Protein AF-A0A5S9M4P6-F1 (afdb_monomer)

Solvent-accessible surface area (backbone atoms only — not comparable to full-atom values): 5598 Å² total; per-residue (Å²): 142,89,86,88,58,59,96,69,60,79,50,47,94,76,74,51,59,49,58,70,64,78,43,39,56,74,82,35,72,87,60,86,86,83,87,84,40,72,36,66,85,45,52,54,71,59,48,52,55,51,50,69,56,57,70,74,59,88,88,66,83,91,76,76,72,40,55,63,28,92,81,72,61,91,71,73,82,73,80,81,129

Organism: Bacillus safensis (NCBI:txid561879)

Structure (mmCIF, N/CA/C/O backbone):
data_AF-A0A5S9M4P6-F1
#
_entry.id   AF-A0A5S9M4P6-F1
#
loop_
_atom_site.group_PDB
_atom_site.id
_atom_site.type_symbol
_atom_site.label_atom_id
_atom_site.label_alt_id
_atom_site.label_comp_id
_atom_site.label_asym_id
_atom_site.label_entity_id
_atom_site.label_seq_id
_atom_site.pdbx_PDB_ins_code
_atom_site.Cartn_x
_atom_site.Cartn_y
_atom_site.Cartn_z
_atom_site.occupancy
_atom_site.B_iso_or_equiv
_atom_site.auth_seq_id
_atom_site.auth_comp_id
_atom_site.auth_asym_id
_atom_site.auth_atom_id
_atom_site.pdbx_PDB_model_num
ATOM 1 N N . MET A 1 1 ? -18.254 -5.514 1.053 1.00 85.06 1 MET A N 1
ATOM 2 C CA . MET A 1 1 ? -16.999 -5.814 0.331 1.00 85.06 1 MET A CA 1
ATOM 3 C C . MET A 1 1 ? -16.362 -4.493 -0.052 1.00 85.06 1 MET A C 1
ATOM 5 O O . MET A 1 1 ? -17.062 -3.660 -0.612 1.00 85.06 1 MET A O 1
ATOM 9 N N . CYS A 1 2 ? -15.090 -4.292 0.276 1.00 93.19 2 CYS A N 1
ATOM 10 C CA . CYS A 1 2 ? -14.313 -3.110 -0.096 1.00 93.19 2 CYS A CA 1
ATOM 11 C C . CYS A 1 2 ? -12.998 -3.554 -0.745 1.00 93.19 2 CYS A C 1
ATOM 13 O O . CYS A 1 2 ? -12.537 -4.671 -0.518 1.00 93.19 2 CYS A O 1
ATOM 15 N N . VAL A 1 3 ? -12.410 -2.680 -1.556 1.00 95.19 3 VAL A N 1
ATOM 16 C CA . VAL A 1 3 ? -11.097 -2.876 -2.175 1.00 95.19 3 VAL A CA 1
ATOM 17 C C . VAL A 1 3 ? -10.329 -1.576 -1.996 1.00 95.19 3 VAL A C 1
ATOM 19 O O . VAL A 1 3 ? -10.907 -0.502 -2.156 1.00 95.19 3 VAL A O 1
ATOM 22 N N . GLY A 1 4 ? -9.049 -1.663 -1.654 1.00 94.50 4 GLY A N 1
ATOM 23 C CA . GLY A 1 4 ? -8.220 -0.489 -1.432 1.00 94.50 4 GLY A CA 1
ATOM 24 C C . GLY A 1 4 ? -6.742 -0.836 -1.343 1.00 94.50 4 GLY A C 1
ATOM 25 O O . GLY A 1 4 ? -6.370 -2.003 -1.235 1.00 94.50 4 GLY A O 1
ATOM 26 N N . ASP A 1 5 ? -5.923 0.207 -1.401 1.00 95.00 5 ASP A N 1
ATOM 27 C CA . ASP A 1 5 ? -4.476 0.160 -1.244 1.00 95.00 5 ASP A CA 1
ATOM 28 C C . ASP A 1 5 ? -4.050 1.371 -0.399 1.00 95.00 5 ASP A C 1
ATOM 30 O O . ASP A 1 5 ? -4.212 2.516 -0.825 1.00 95.00 5 ASP A O 1
ATOM 34 N N . ASP A 1 6 ? -3.542 1.129 0.809 1.00 94.31 6 ASP A N 1
ATOM 35 C CA . ASP A 1 6 ? -3.055 2.166 1.727 1.00 94.31 6 ASP A CA 1
ATOM 36 C C . ASP A 1 6 ? -1.865 2.953 1.156 1.00 94.31 6 ASP A C 1
ATOM 38 O O . ASP A 1 6 ? -1.762 4.154 1.404 1.00 94.31 6 ASP A O 1
ATOM 42 N N . ASP A 1 7 ? -1.042 2.339 0.296 1.00 94.81 7 ASP A N 1
ATOM 43 C CA . ASP A 1 7 ? 0.085 3.023 -0.355 1.00 94.81 7 ASP A CA 1
ATOM 44 C C . ASP A 1 7 ? -0.390 4.025 -1.431 1.00 94.81 7 ASP A C 1
ATOM 46 O O . ASP A 1 7 ? 0.391 4.846 -1.911 1.00 94.81 7 ASP A O 1
ATOM 50 N N . GLN A 1 8 ? -1.677 3.988 -1.804 1.00 94.44 8 GLN A N 1
ATOM 51 C CA . GLN A 1 8 ? -2.300 4.877 -2.794 1.00 94.44 8 GLN A CA 1
ATOM 52 C C . GLN A 1 8 ? -3.272 5.897 -2.169 1.00 94.44 8 GLN A C 1
ATOM 54 O O . GLN A 1 8 ? -4.013 6.580 -2.882 1.00 94.44 8 GLN A O 1
ATOM 59 N N . ALA A 1 9 ? -3.268 6.054 -0.842 1.00 94.06 9 ALA A N 1
ATOM 60 C CA . ALA A 1 9 ? -4.135 6.991 -0.127 1.00 94.06 9 ALA A CA 1
ATOM 61 C C . ALA A 1 9 ? -3.639 8.455 -0.211 1.00 94.06 9 ALA A C 1
ATOM 63 O O . ALA A 1 9 ? -3.141 9.023 0.758 1.00 94.06 9 ALA A O 1
ATOM 64 N N . ILE A 1 10 ? -3.807 9.105 -1.369 1.00 95.12 10 ILE A N 1
ATOM 65 C CA . ILE A 1 10 ? -3.258 10.455 -1.641 1.00 95.12 10 ILE A CA 1
ATOM 66 C C . ILE A 1 10 ? -4.185 11.636 -1.287 1.00 95.12 10 ILE A C 1
ATOM 68 O O . ILE A 1 10 ? -3.776 12.794 -1.353 1.00 95.12 10 ILE A O 1
ATOM 72 N N . TYR A 1 11 ? -5.436 11.383 -0.894 1.00 96.00 11 TYR A N 1
ATOM 73 C CA . TYR A 1 11 ? -6.439 12.430 -0.634 1.00 96.00 11 TYR A CA 1
ATOM 74 C C . TYR A 1 11 ? -6.523 12.870 0.838 1.00 96.00 11 TYR A C 1
ATOM 76 O O . TYR A 1 11 ? -7.580 13.306 1.300 1.00 96.00 11 TYR A O 1
ATOM 84 N N . ALA A 1 12 ? -5.422 12.780 1.593 1.00 93.75 12 ALA A N 1
ATOM 85 C CA . ALA A 1 12 ? -5.395 13.158 3.011 1.00 93.75 12 ALA A CA 1
ATOM 86 C C . ALA A 1 12 ? -5.838 14.614 3.249 1.00 93.75 12 ALA A C 1
ATOM 88 O O . ALA A 1 12 ? -6.591 14.897 4.177 1.00 93.75 12 ALA A O 1
ATOM 89 N N . PHE A 1 13 ? -5.492 15.524 2.332 1.00 94.00 13 PHE A N 1
ATOM 90 C CA . PHE A 1 13 ? -5.915 16.931 2.362 1.00 94.00 13 PHE A CA 1
ATOM 91 C C . PHE A 1 13 ? -7.438 17.141 2.252 1.00 94.00 13 PHE A C 1
ATOM 93 O O . PHE A 1 13 ? -7.928 18.240 2.496 1.00 94.00 13 PHE A O 1
ATOM 100 N N . ARG A 1 14 ? -8.194 16.101 1.877 1.00 94.75 14 ARG A N 1
ATOM 101 C CA . ARG A 1 14 ? -9.666 16.092 1.826 1.00 94.75 14 ARG A CA 1
ATOM 102 C C . ARG A 1 14 ? -10.282 15.168 2.879 1.00 94.75 14 ARG A C 1
ATOM 104 O O . ARG A 1 14 ? -11.445 14.801 2.746 1.00 94.75 14 ARG A O 1
ATOM 111 N N . GLY A 1 15 ? -9.511 14.776 3.895 1.00 91.31 15 GLY A N 1
ATOM 112 C CA . GLY A 1 15 ? -9.974 13.932 4.998 1.00 91.31 15 GLY A CA 1
ATOM 113 C C . GLY A 1 15 ? -9.875 12.423 4.755 1.00 91.31 15 GLY A C 1
ATOM 114 O O . GLY A 1 15 ? -10.410 11.657 5.550 1.00 91.31 15 GLY A O 1
ATOM 115 N N . SER A 1 16 ? -9.203 11.967 3.690 1.00 92.06 16 SER A N 1
ATOM 116 C CA . SER A 1 16 ? -8.907 10.535 3.532 1.00 92.06 16 SER A CA 1
ATOM 117 C C . SER A 1 16 ? -7.920 10.072 4.605 1.00 92.06 16 SER A C 1
ATOM 119 O O . SER A 1 16 ? -6.900 10.724 4.816 1.00 92.06 16 SER A O 1
ATOM 121 N N . ASN A 1 17 ? -8.171 8.919 5.224 1.00 91.75 17 ASN A N 1
ATOM 122 C CA . ASN A 1 17 ? -7.273 8.323 6.211 1.00 91.75 17 ASN A CA 1
ATOM 123 C C . ASN A 1 17 ? -6.958 6.859 5.831 1.00 91.75 17 ASN A C 1
ATOM 125 O O . ASN A 1 17 ? -7.896 6.068 5.715 1.00 91.75 17 ASN A O 1
ATOM 129 N N . PRO A 1 18 ? -5.681 6.467 5.633 1.00 91.25 18 PRO A N 1
ATOM 130 C CA . PRO A 1 18 ? -5.314 5.073 5.352 1.00 91.25 18 PRO A CA 1
ATOM 131 C C . PRO A 1 18 ? -5.707 4.094 6.471 1.00 91.25 18 PRO A C 1
ATOM 133 O O . PRO A 1 18 ? -5.866 2.904 6.194 1.00 91.25 18 PRO A O 1
ATOM 136 N N . ALA A 1 19 ? -5.949 4.576 7.699 1.00 92.44 19 ALA A N 1
ATOM 137 C CA . ALA A 1 19 ? -6.454 3.767 8.811 1.00 92.44 19 ALA A CA 1
ATOM 138 C C . ALA A 1 19 ? -7.738 2.998 8.457 1.00 92.44 19 ALA A C 1
ATOM 140 O O . ALA A 1 19 ? -7.894 1.859 8.877 1.00 92.44 19 ALA A O 1
ATOM 141 N N . PHE A 1 20 ? -8.598 3.543 7.583 1.00 91.38 20 PHE A N 1
ATOM 142 C CA . PHE A 1 20 ? -9.806 2.845 7.122 1.00 91.38 20 PHE A CA 1
ATOM 143 C C . PHE A 1 20 ? -9.524 1.490 6.452 1.00 91.38 20 PHE A C 1
ATOM 145 O O . PHE A 1 20 ? -10.396 0.625 6.425 1.00 91.38 20 PHE A O 1
ATOM 152 N N . ILE A 1 21 ? -8.325 1.301 5.891 1.00 93.44 21 ILE A N 1
ATOM 153 C CA . ILE A 1 21 ? -7.881 0.024 5.318 1.00 93.44 21 ILE A CA 1
ATOM 154 C C . ILE A 1 21 ? -7.081 -0.775 6.352 1.00 93.44 21 ILE A C 1
ATOM 156 O O . ILE A 1 21 ? -7.313 -1.973 6.501 1.00 93.44 21 ILE A O 1
ATOM 160 N N . LEU A 1 22 ? -6.159 -0.124 7.072 1.00 93.06 22 LEU A N 1
ATOM 161 C CA . LEU A 1 22 ? -5.267 -0.777 8.043 1.00 93.06 22 LEU A CA 1
ATOM 162 C C . LEU A 1 22 ? -6.023 -1.389 9.235 1.00 93.06 22 LEU A C 1
ATOM 164 O O . LEU A 1 22 ? -5.626 -2.424 9.769 1.00 93.06 22 LEU A O 1
ATOM 168 N N . GLU A 1 23 ? -7.128 -0.769 9.641 1.00 94.44 23 GLU A N 1
ATOM 169 C CA . GLU A 1 23 ? -7.926 -1.162 10.806 1.00 94.44 23 GLU A CA 1
ATOM 170 C C . GLU A 1 23 ? -9.189 -1.941 10.413 1.00 94.44 23 GLU A C 1
ATOM 172 O O . GLU A 1 23 ? -9.931 -2.400 11.277 1.00 94.44 23 GLU A O 1
ATOM 177 N N . PHE A 1 24 ? -9.399 -2.208 9.118 1.00 94.62 24 PHE A N 1
ATOM 178 C CA . PHE A 1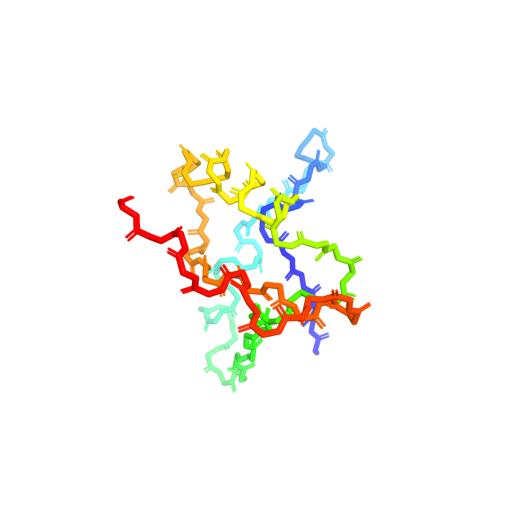 24 ? -10.632 -2.810 8.598 1.00 94.62 24 PHE A CA 1
ATOM 179 C C . PHE A 1 24 ? -11.028 -4.122 9.298 1.00 94.62 24 PHE A C 1
ATOM 181 O O . PHE A 1 24 ? -12.204 -4.390 9.542 1.00 94.62 24 PHE A O 1
ATOM 188 N N . LYS A 1 25 ? -10.047 -4.962 9.645 1.00 93.44 25 LYS A N 1
ATOM 189 C CA . LYS A 1 25 ? -10.287 -6.236 10.339 1.00 93.44 25 LYS A CA 1
ATOM 190 C C . LYS A 1 25 ? -10.702 -6.052 11.806 1.00 93.44 25 LYS A C 1
ATOM 192 O O . LYS A 1 25 ? -11.343 -6.943 12.353 1.00 93.44 25 LYS A O 1
ATOM 197 N N . GLN A 1 26 ? -10.336 -4.933 12.428 1.00 95.00 26 GLN A N 1
ATOM 198 C CA . GLN A 1 26 ? -10.739 -4.579 13.792 1.00 95.00 26 GLN A CA 1
ATOM 199 C C . GLN A 1 26 ? -12.203 -4.128 13.800 1.00 95.00 26 GLN A C 1
ATOM 201 O O . GLN A 1 26 ? -12.984 -4.621 14.611 1.00 95.00 26 GLN A O 1
ATOM 206 N N . ASP A 1 27 ? -12.586 -3.292 12.832 1.00 96.12 27 ASP A N 1
ATOM 207 C CA . ASP A 1 27 ? -13.969 -2.830 12.657 1.00 96.12 27 ASP A CA 1
ATOM 208 C C . ASP A 1 27 ? -14.915 -3.963 12.234 1.00 96.12 27 ASP A C 1
ATOM 210 O O . ASP A 1 27 ? -16.073 -4.019 12.651 1.00 96.12 27 ASP A O 1
ATOM 214 N N . TYR A 1 28 ? -14.413 -4.904 11.426 1.00 96.56 28 TYR A N 1
ATOM 215 C CA . TYR A 1 28 ? -15.172 -6.048 10.923 1.00 96.56 28 TYR A CA 1
ATOM 216 C C . TYR A 1 28 ? -14.453 -7.375 11.218 1.00 96.56 28 TYR A C 1
ATOM 218 O O . TYR A 1 28 ? -13.887 -7.998 10.311 1.00 96.56 28 TYR A O 1
ATOM 226 N N . PRO A 1 29 ? -14.518 -7.886 12.465 1.00 96.44 29 PRO A N 1
ATOM 227 C CA . PRO A 1 29 ? -13.791 -9.092 12.872 1.00 96.44 29 PRO A CA 1
ATOM 228 C C . PRO A 1 29 ? -14.131 -10.341 12.051 1.00 96.44 29 PRO A C 1
ATOM 230 O O . PRO A 1 29 ? -13.273 -11.197 11.830 1.00 96.44 29 PRO A O 1
ATOM 233 N N . SER A 1 30 ? -15.362 -10.444 11.544 1.00 97.06 30 SER A N 1
ATOM 234 C CA . SER A 1 30 ? -15.816 -11.558 10.703 1.00 97.06 30 SER A CA 1
ATOM 235 C C . SER A 1 30 ? -15.417 -11.432 9.228 1.00 97.06 30 SER A C 1
ATOM 237 O O . SER A 1 30 ? -15.577 -12.393 8.477 1.00 97.06 30 SER A O 1
ATOM 239 N N . ALA A 1 31 ? -14.878 -10.289 8.789 1.00 96.50 31 ALA A N 1
ATOM 240 C CA . ALA A 1 31 ? -14.543 -10.075 7.387 1.00 96.50 31 ALA A CA 1
ATOM 241 C C . ALA A 1 31 ? -13.341 -10.918 6.948 1.00 96.50 31 ALA A C 1
ATOM 243 O O . ALA A 1 31 ? -12.331 -11.013 7.646 1.00 96.50 31 ALA A O 1
ATOM 244 N N . GLN A 1 32 ? -13.414 -11.507 5.761 1.00 95.69 32 GLN A N 1
ATOM 245 C CA . GLN A 1 32 ? -12.268 -12.176 5.159 1.00 95.69 32 GLN A CA 1
ATOM 246 C C . GLN A 1 32 ? -11.349 -11.147 4.493 1.00 95.69 32 GLN A C 1
ATOM 248 O O . GLN A 1 32 ? -11.819 -10.275 3.763 1.00 95.69 32 GLN A O 1
ATOM 253 N N . ILE A 1 33 ? -10.040 -11.279 4.717 1.00 93.75 33 ILE A N 1
ATOM 254 C CA . ILE A 1 33 ? -9.019 -10.479 4.036 1.00 93.75 33 ILE A CA 1
ATOM 255 C C . ILE A 1 33 ? -8.426 -11.313 2.903 1.00 93.75 33 ILE A C 1
ATOM 257 O O . ILE A 1 33 ? -8.072 -12.476 3.096 1.00 93.75 33 ILE A O 1
ATOM 261 N N . VAL A 1 34 ? -8.334 -10.716 1.718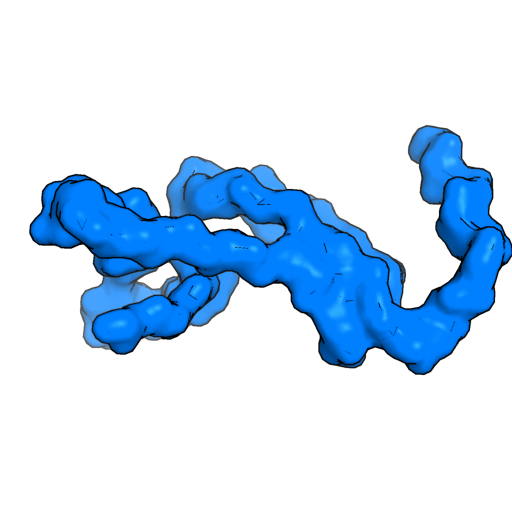 1.00 94.12 34 VAL A N 1
ATOM 262 C CA . VAL A 1 34 ? -7.708 -11.319 0.541 1.00 94.12 34 VAL A CA 1
ATOM 263 C C . VAL A 1 34 ? -6.656 -10.347 0.023 1.00 94.12 34 VAL A C 1
ATOM 265 O O . VAL A 1 34 ? -6.982 -9.216 -0.330 1.00 94.12 34 VAL 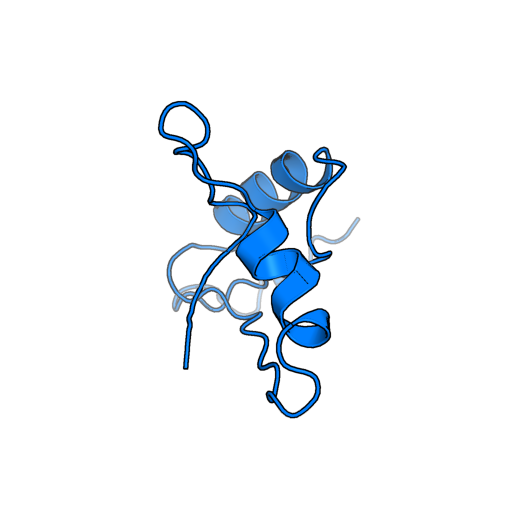A O 1
ATOM 268 N N . HIS A 1 35 ? -5.401 -10.790 -0.034 1.00 93.25 35 HIS A N 1
ATOM 269 C CA . HIS A 1 35 ? -4.287 -9.988 -0.535 1.00 93.25 35 HIS A CA 1
ATOM 270 C C . HIS A 1 35 ? -3.959 -10.353 -1.983 1.00 93.25 35 HIS A C 1
ATOM 272 O O . HIS A 1 35 ? -3.845 -11.528 -2.338 1.00 93.25 35 HIS A O 1
ATOM 278 N N . LEU A 1 36 ? -3.780 -9.335 -2.824 1.00 94.31 36 LEU A N 1
ATOM 279 C CA . LEU A 1 36 ? -3.399 -9.493 -4.224 1.00 94.31 36 LEU A CA 1
ATOM 280 C C . LEU A 1 36 ? -1.950 -9.041 -4.409 1.00 94.31 36 LEU A C 1
ATOM 282 O O . LEU A 1 36 ? -1.664 -7.854 -4.512 1.00 94.31 36 LEU A O 1
ATOM 286 N N . HIS A 1 37 ? -1.036 -10.006 -4.457 1.00 92.75 37 HIS A N 1
ATOM 287 C CA . HIS A 1 37 ? 0.407 -9.751 -4.549 1.00 92.75 37 HIS A CA 1
ATOM 288 C C . HIS A 1 37 ? 0.924 -9.615 -5.987 1.00 92.75 37 HIS A C 1
ATOM 290 O O . HIS A 1 37 ? 2.008 -9.091 -6.218 1.00 92.75 37 HIS A O 1
ATOM 296 N N . ALA A 1 38 ? 0.181 -10.110 -6.976 1.00 93.69 38 ALA A N 1
ATOM 297 C 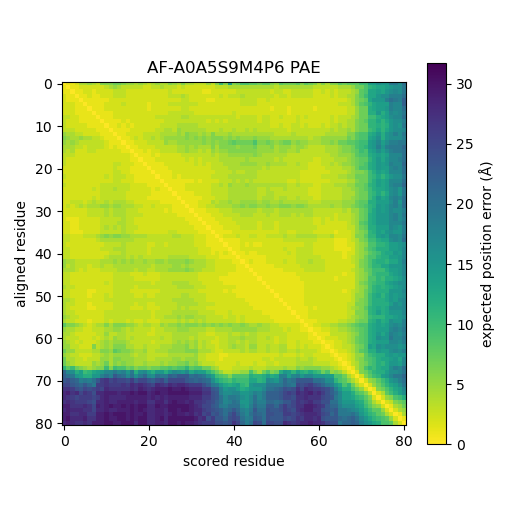CA . ALA A 1 38 ? 0.637 -10.118 -8.360 1.00 93.69 38 ALA A CA 1
ATOM 298 C C . ALA A 1 38 ? 0.287 -8.807 -9.079 1.00 93.69 38 ALA A C 1
ATOM 300 O O . ALA A 1 38 ? -0.887 -8.464 -9.232 1.00 93.69 38 ALA A O 1
ATOM 301 N N . ASN A 1 39 ? 1.306 -8.114 -9.583 1.00 94.62 39 ASN A N 1
ATOM 302 C CA . ASN A 1 39 ? 1.160 -6.972 -10.473 1.00 94.62 39 ASN A CA 1
ATOM 303 C C . ASN A 1 39 ? 1.209 -7.444 -11.930 1.00 94.62 39 ASN A C 1
ATOM 305 O O . ASN A 1 39 ? 2.236 -7.913 -12.408 1.00 94.62 39 ASN A O 1
ATOM 309 N N . TYR A 1 40 ? 0.102 -7.294 -12.650 1.00 93.94 40 TYR A N 1
ATOM 310 C CA . TYR A 1 40 ? 0.015 -7.648 -14.073 1.00 93.94 40 TYR A CA 1
ATOM 311 C C . TYR A 1 40 ? 0.161 -6.437 -15.007 1.00 93.94 40 TYR A C 1
ATOM 313 O O . TYR A 1 40 ? 0.070 -6.590 -16.222 1.00 93.94 40 TYR A O 1
ATOM 321 N N . ARG A 1 41 ? 0.333 -5.228 -14.454 1.00 93.75 41 ARG A N 1
ATOM 322 C CA . ARG A 1 41 ? 0.338 -3.966 -15.208 1.00 93.75 41 ARG A CA 1
ATOM 323 C C . ARG A 1 41 ? 1.740 -3.576 -15.668 1.00 93.75 41 ARG A C 1
ATOM 325 O O . ARG A 1 41 ? 1.902 -3.152 -16.807 1.00 93.75 41 ARG A O 1
ATOM 332 N N . SER A 1 42 ? 2.718 -3.667 -14.775 1.00 94.31 42 SER A N 1
ATOM 333 C CA . SER A 1 42 ? 4.050 -3.087 -14.949 1.00 94.31 42 SER A CA 1
ATOM 334 C C . SER A 1 42 ? 5.126 -4.166 -14.928 1.00 94.31 42 SER A C 1
ATOM 336 O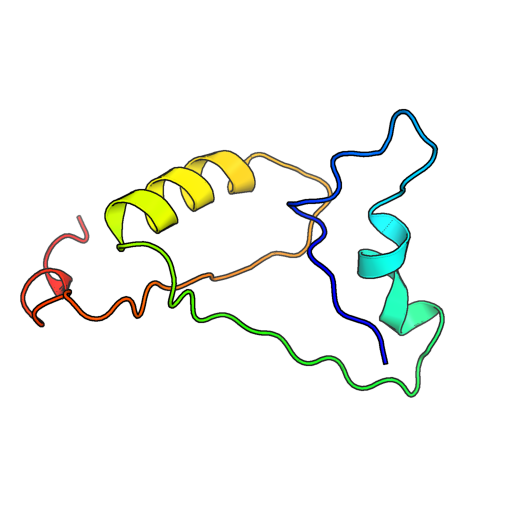 O . SER A 1 42 ? 4.987 -5.148 -14.209 1.00 94.31 42 SER A O 1
ATOM 338 N N . HIS A 1 43 ? 6.208 -3.949 -15.680 1.00 93.62 43 HIS A N 1
ATOM 339 C CA . HIS A 1 43 ? 7.388 -4.822 -15.701 1.00 93.62 43 HIS A CA 1
ATOM 340 C C . HIS A 1 43 ? 8.162 -4.787 -14.373 1.00 93.62 43 HIS A C 1
ATOM 342 O O . HIS A 1 43 ? 8.080 -3.799 -13.632 1.00 93.62 43 HIS A O 1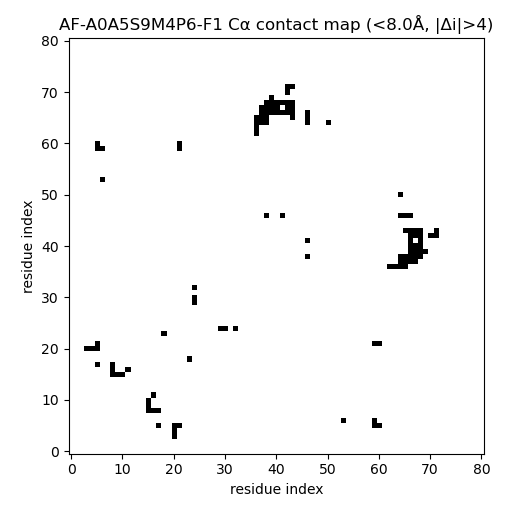
ATOM 348 N N . HIS A 1 44 ? 8.974 -5.821 -14.120 1.00 92.56 44 HIS A N 1
ATOM 349 C CA . HIS A 1 44 ? 9.746 -6.007 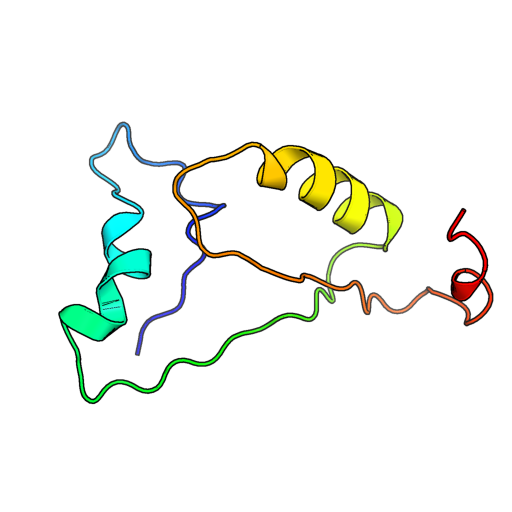-12.889 1.00 92.56 44 HIS A CA 1
ATOM 350 C C . HIS A 1 44 ? 10.536 -4.761 -12.497 1.00 92.56 44 HIS A C 1
ATOM 352 O O . HIS A 1 44 ? 10.504 -4.375 -11.335 1.00 92.56 44 HIS A O 1
ATOM 358 N N . THR A 1 45 ? 11.189 -4.085 -13.448 1.00 93.88 45 THR A N 1
ATOM 359 C CA . THR A 1 45 ? 12.043 -2.927 -13.155 1.00 93.88 45 THR A CA 1
ATOM 360 C C . THR A 1 45 ? 11.238 -1.773 -12.554 1.00 93.88 45 THR A C 1
ATOM 362 O O . THR A 1 45 ? 11.678 -1.120 -11.608 1.00 93.88 45 THR A O 1
ATOM 365 N N . ILE A 1 46 ? 10.022 -1.547 -13.063 1.00 95.38 46 ILE A N 1
ATOM 366 C CA . ILE A 1 46 ? 9.112 -0.508 -12.561 1.00 95.38 46 ILE A CA 1
ATOM 367 C C . ILE A 1 46 ? 8.579 -0.904 -11.182 1.00 95.38 46 ILE A C 1
ATOM 369 O O . ILE A 1 46 ? 8.568 -0.074 -10.275 1.00 95.38 46 ILE A O 1
ATOM 373 N N . VAL A 1 47 ? 8.162 -2.165 -11.014 1.00 95.00 47 VAL A N 1
ATOM 374 C CA . VAL A 1 47 ? 7.638 -2.669 -9.732 1.00 95.00 47 VAL A CA 1
ATOM 375 C C . VAL A 1 47 ? 8.716 -2.607 -8.648 1.00 95.00 47 VAL A C 1
ATOM 377 O O . VAL A 1 47 ? 8.453 -2.081 -7.573 1.00 95.00 47 VAL A O 1
ATOM 380 N N . ALA A 1 48 ? 9.940 -3.041 -8.948 1.00 94.06 48 ALA A N 1
ATOM 381 C CA . ALA A 1 48 ? 11.077 -2.983 -8.033 1.00 94.06 48 ALA A CA 1
ATOM 382 C C . ALA A 1 48 ? 11.451 -1.541 -7.654 1.00 94.06 48 ALA A C 1
ATOM 384 O O . ALA A 1 48 ? 11.694 -1.256 -6.483 1.00 94.06 48 ALA A O 1
ATOM 385 N N . SER A 1 49 ? 11.440 -0.610 -8.615 1.00 96.00 49 SER A N 1
ATOM 386 C CA . SER A 1 49 ? 11.701 0.809 -8.329 1.00 96.00 49 SER A CA 1
ATOM 387 C C . SER A 1 49 ? 10.640 1.405 -7.399 1.00 96.00 49 SER A C 1
ATOM 389 O O . SER A 1 49 ? 10.975 2.126 -6.459 1.00 96.00 49 SER A O 1
ATOM 391 N N . ALA A 1 50 ? 9.362 1.090 -7.632 1.00 95.94 50 ALA A N 1
ATOM 392 C CA . ALA A 1 50 ? 8.270 1.536 -6.771 1.00 95.94 50 ALA A CA 1
ATOM 393 C C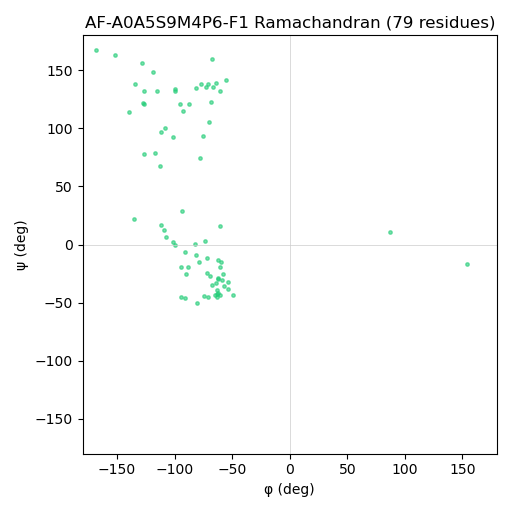 . ALA A 1 50 ? 8.377 0.929 -5.361 1.00 95.94 50 ALA A C 1
ATOM 395 O O . ALA A 1 50 ? 8.234 1.652 -4.374 1.00 95.94 50 ALA A O 1
ATOM 396 N N . ASP A 1 51 ? 8.695 -0.367 -5.268 1.00 95.00 51 ASP A N 1
ATOM 397 C CA . ASP A 1 51 ? 8.875 -1.089 -4.006 1.00 95.00 51 ASP A CA 1
ATOM 398 C C . ASP A 1 51 ? 10.013 -0.497 -3.150 1.00 95.00 51 ASP A C 1
ATOM 400 O O . ASP A 1 51 ? 9.847 -0.239 -1.955 1.00 95.00 51 ASP A O 1
ATOM 404 N N . ALA A 1 52 ? 11.148 -0.168 -3.774 1.00 95.25 52 ALA A N 1
ATOM 405 C CA . ALA A 1 52 ? 12.283 0.462 -3.098 1.00 95.25 52 ALA A CA 1
ATOM 406 C C . ALA A 1 52 ? 11.953 1.849 -2.509 1.00 95.25 52 ALA A C 1
ATOM 408 O O . ALA A 1 52 ? 12.541 2.262 -1.504 1.00 95.25 52 ALA A O 1
ATOM 409 N N . ILE A 1 53 ? 11.022 2.585 -3.124 1.00 96.06 53 ILE A N 1
ATOM 410 C CA . ILE A 1 53 ? 10.575 3.893 -2.632 1.00 96.06 53 ILE A CA 1
ATOM 411 C C . ILE A 1 53 ? 9.560 3.712 -1.501 1.00 96.06 53 ILE A C 1
ATOM 413 O O . ILE A 1 53 ? 9.726 4.303 -0.434 1.00 96.06 53 ILE A O 1
ATOM 417 N N . ILE A 1 54 ? 8.533 2.885 -1.708 1.00 95.12 54 ILE A N 1
ATOM 418 C CA . ILE A 1 54 ? 7.402 2.772 -0.779 1.00 95.12 54 ILE A CA 1
ATOM 419 C C . ILE A 1 54 ? 7.781 2.111 0.554 1.00 95.12 54 ILE A C 1
ATOM 421 O O . ILE A 1 54 ? 7.208 2.440 1.591 1.00 95.12 54 ILE A O 1
ATOM 425 N N . LYS A 1 55 ? 8.810 1.252 0.571 1.00 95.12 55 LYS A N 1
ATOM 426 C CA . LYS A 1 55 ? 9.357 0.638 1.797 1.00 95.12 55 LYS A CA 1
ATOM 427 C C . LYS A 1 55 ? 9.875 1.638 2.832 1.00 95.12 55 LYS A C 1
ATOM 429 O O . LYS A 1 55 ? 10.067 1.267 3.983 1.00 95.12 55 LYS A O 1
ATOM 434 N N . LYS A 1 56 ? 10.081 2.899 2.450 1.00 95.44 56 LYS A N 1
ATOM 435 C CA . LYS A 1 56 ? 10.501 3.961 3.373 1.00 95.44 56 LYS A CA 1
ATOM 436 C C . LYS A 1 56 ? 9.343 4.514 4.218 1.00 95.44 56 LYS A C 1
ATOM 438 O O . LYS A 1 56 ? 9.604 5.190 5.211 1.00 95.44 56 LYS A O 1
ATOM 443 N N . ASN A 1 57 ? 8.087 4.244 3.851 1.00 94.06 57 ASN A N 1
ATOM 444 C CA . ASN A 1 57 ? 6.917 4.692 4.607 1.00 94.06 57 ASN A CA 1
ATOM 445 C C . ASN A 1 57 ? 6.705 3.832 5.864 1.00 94.06 57 ASN A C 1
ATOM 447 O O . ASN A 1 57 ? 6.798 2.609 5.808 1.00 94.06 57 ASN A O 1
ATOM 451 N N . GLN A 1 58 ? 6.376 4.473 6.990 1.00 90.31 58 GLN A N 1
ATOM 452 C CA . GLN A 1 58 ? 6.270 3.811 8.301 1.00 90.31 58 GLN A CA 1
ATOM 453 C C . GLN A 1 58 ? 4.873 3.261 8.623 1.00 90.31 58 GLN A C 1
ATOM 455 O O . GLN A 1 58 ? 4.751 2.350 9.434 1.00 90.31 58 GLN A O 1
ATOM 460 N N . HIS A 1 59 ? 3.818 3.822 8.030 1.00 89.81 59 HIS A N 1
ATOM 461 C CA . HIS A 1 59 ? 2.432 3.512 8.387 1.00 89.81 59 HIS A CA 1
ATOM 462 C C . HIS A 1 59 ? 1.713 2.875 7.197 1.00 89.81 59 HIS A C 1
ATOM 464 O O . HIS A 1 59 ? 1.013 3.550 6.444 1.00 89.81 59 HIS A O 1
ATOM 470 N N . ARG A 1 60 ? 1.979 1.583 6.989 1.00 92.75 60 ARG A N 1
ATOM 471 C CA . ARG A 1 60 ? 1.503 0.807 5.839 1.00 92.75 60 ARG A CA 1
ATOM 472 C C . ARG A 1 60 ? 1.363 -0.670 6.178 1.00 92.75 60 ARG A C 1
ATOM 474 O O . ARG A 1 60 ? 1.992 -1.151 7.122 1.00 92.75 60 ARG A O 1
ATOM 481 N N . TYR A 1 61 ? 0.624 -1.404 5.355 1.00 90.56 61 TYR A N 1
ATOM 482 C CA . TYR A 1 61 ? 0.783 -2.853 5.305 1.00 90.56 61 TYR A CA 1
ATOM 483 C C . TYR A 1 61 ? 2.096 -3.214 4.617 1.00 90.56 61 TYR A C 1
ATOM 485 O O . TYR A 1 61 ? 2.428 -2.688 3.551 1.00 90.56 61 TYR A O 1
ATOM 493 N N . GLU A 1 62 ? 2.827 -4.164 5.195 1.00 90.06 62 GLU A N 1
ATOM 494 C CA . GLU A 1 62 ? 3.937 -4.782 4.486 1.00 90.06 62 GLU A CA 1
ATOM 495 C C . GLU A 1 62 ? 3.385 -5.629 3.335 1.00 90.06 62 GLU A C 1
ATOM 497 O O . GLU A 1 62 ? 2.539 -6.506 3.522 1.00 90.06 62 GLU A O 1
ATOM 502 N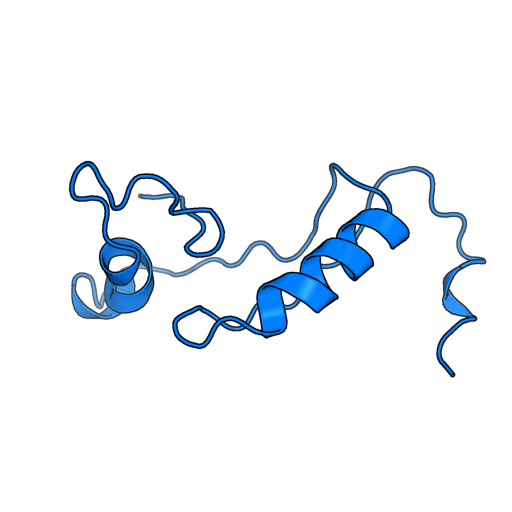 N . LYS A 1 63 ? 3.832 -5.321 2.117 1.00 90.50 63 LYS A N 1
ATOM 503 C CA . LYS A 1 63 ? 3.364 -5.959 0.888 1.00 90.50 63 LYS A CA 1
ATOM 504 C C . LYS A 1 63 ? 4.556 -6.476 0.107 1.00 90.50 63 LYS A C 1
ATOM 506 O O . LYS A 1 63 ? 5.501 -5.738 -0.146 1.00 90.50 63 LYS A O 1
ATOM 511 N N . ASP A 1 64 ? 4.449 -7.720 -0.333 1.00 89.25 64 ASP A N 1
ATOM 512 C CA . ASP A 1 64 ? 5.351 -8.323 -1.310 1.00 89.25 64 ASP A CA 1
ATOM 513 C C . ASP A 1 64 ? 4.654 -8.315 -2.677 1.00 89.25 64 ASP A C 1
ATOM 515 O O . ASP A 1 64 ? 3.841 -9.198 -2.963 1.00 89.25 64 ASP A O 1
ATOM 519 N N . VAL A 1 65 ? 4.871 -7.265 -3.478 1.00 91.81 65 VAL A N 1
ATOM 520 C CA . VAL A 1 65 ? 4.261 -7.122 -4.810 1.00 91.81 65 VAL A CA 1
ATOM 521 C C . VAL A 1 65 ? 5.224 -7.637 -5.877 1.00 91.81 65 VAL A C 1
ATOM 523 O O . VAL A 1 65 ? 6.322 -7.113 -6.038 1.00 91.81 65 VAL A O 1
ATOM 526 N N . LYS A 1 66 ? 4.794 -8.634 -6.656 1.00 92.12 66 LYS A N 1
ATOM 527 C CA . LYS A 1 66 ? 5.611 -9.285 -7.693 1.00 92.12 66 LYS A CA 1
ATOM 528 C C . LYS A 1 66 ? 5.045 -9.042 -9.082 1.00 92.12 66 LYS A C 1
ATOM 530 O O . LYS A 1 66 ? 3.852 -9.249 -9.308 1.00 92.12 66 LYS A O 1
ATOM 535 N N . SER A 1 67 ? 5.904 -8.639 -10.016 1.00 92.50 67 SER A N 1
ATOM 536 C CA . SER A 1 67 ? 5.536 -8.525 -11.431 1.00 92.50 67 SER A CA 1
ATOM 537 C C . SER A 1 67 ? 5.179 -9.896 -12.013 1.00 92.50 67 SER A C 1
ATOM 539 O O . SER A 1 67 ? 5.811 -10.907 -11.713 1.00 92.50 67 SER A O 1
ATOM 541 N N . ARG A 1 68 ? 4.125 -9.917 -12.827 1.00 90.00 68 ARG A N 1
ATOM 542 C CA . ARG A 1 68 ? 3.731 -11.010 -13.727 1.00 90.00 68 ARG A CA 1
ATOM 543 C C . ARG A 1 68 ? 3.338 -10.464 -15.103 1.00 90.00 68 ARG A C 1
ATOM 545 O O . ARG A 1 68 ? 2.547 -11.088 -15.815 1.00 90.00 68 ARG A O 1
ATOM 552 N N . ALA A 1 69 ? 3.809 -9.266 -15.455 1.00 79.19 69 ALA A N 1
ATOM 553 C CA . ALA A 1 69 ? 3.510 -8.662 -16.746 1.00 79.19 69 ALA A CA 1
ATOM 554 C C . ALA A 1 69 ? 4.030 -9.563 -17.882 1.00 79.19 69 ALA A C 1
ATOM 556 O O . ALA A 1 69 ? 5.153 -10.068 -17.850 1.00 79.19 69 ALA A O 1
ATOM 557 N N . ARG A 1 70 ? 3.179 -9.811 -18.884 1.00 60.06 70 ARG A N 1
ATOM 558 C CA . ARG A 1 70 ? 3.482 -10.719 -19.998 1.00 60.06 70 ARG A CA 1
ATOM 559 C C . ARG A 1 70 ? 4.562 -10.083 -20.881 1.00 60.06 70 ARG A C 1
ATOM 561 O O . ARG A 1 70 ? 4.273 -9.144 -21.613 1.00 60.06 70 ARG A O 1
ATOM 568 N N . GLY A 1 71 ? 5.786 -10.598 -20.785 1.00 56.50 71 GLY A N 1
ATOM 569 C CA . GLY A 1 71 ? 6.978 -10.052 -21.447 1.00 56.50 71 GLY A CA 1
ATOM 570 C C . GLY A 1 71 ? 8.284 -10.398 -20.725 1.00 56.50 71 GLY A C 1
ATOM 571 O O . GLY A 1 71 ? 9.349 -10.349 -21.331 1.00 56.50 71 GLY A O 1
ATOM 572 N N . GLU A 1 72 ? 8.205 -10.815 -19.460 1.00 54.47 72 GLU A N 1
ATOM 573 C CA . GLU A 1 72 ? 9.350 -11.342 -18.716 1.00 54.47 72 GLU A CA 1
ATOM 574 C C . GLU A 1 72 ? 9.668 -12.766 -19.190 1.00 54.47 72 GLU A C 1
ATOM 576 O O . GLU A 1 72 ? 9.081 -13.753 -18.741 1.00 54.47 72 GLU A O 1
ATOM 581 N N . ASN A 1 73 ? 10.586 -12.869 -20.155 1.00 45.81 73 ASN A N 1
ATOM 582 C CA . ASN A 1 73 ? 11.270 -14.122 -20.441 1.00 45.81 73 ASN A CA 1
ATOM 583 C C . ASN A 1 73 ? 11.930 -14.616 -19.150 1.00 45.81 73 ASN A C 1
ATOM 585 O O . ASN A 1 73 ? 12.492 -13.834 -18.384 1.00 45.81 73 ASN A O 1
ATOM 589 N N . SER A 1 74 ? 11.895 -15.928 -18.929 1.00 48.66 74 SER A N 1
ATOM 590 C CA . SER A 1 74 ? 12.436 -16.636 -17.761 1.00 48.66 74 SER A CA 1
ATOM 591 C C . SER A 1 74 ? 13.959 -16.481 -17.535 1.00 48.66 74 SER A C 1
ATOM 593 O O . SER A 1 74 ? 14.545 -17.262 -16.794 1.00 48.66 74 SER A O 1
ATOM 595 N N . SER A 1 75 ? 14.606 -15.498 -18.167 1.00 47.47 75 SER A N 1
ATOM 596 C CA . SER A 1 75 ? 16.026 -15.154 -18.069 1.00 47.47 75 SER A CA 1
ATOM 597 C C . SER A 1 75 ? 16.342 -14.055 -17.046 1.00 47.47 75 SER A C 1
ATOM 599 O O . SER A 1 75 ? 17.480 -13.988 -16.594 1.00 47.47 75 SER A O 1
ATOM 601 N N . ASP A 1 76 ? 15.368 -13.240 -16.622 1.00 49.91 76 ASP A N 1
ATOM 602 C CA . ASP A 1 76 ? 15.614 -12.135 -15.668 1.00 49.91 76 ASP A CA 1
ATOM 603 C C . ASP A 1 76 ? 15.637 -12.590 -14.193 1.00 49.91 76 ASP A C 1
ATOM 605 O O . ASP A 1 76 ? 15.894 -11.800 -13.287 1.00 49.91 76 ASP A O 1
ATOM 609 N N . ALA A 1 77 ? 15.449 -13.889 -13.933 1.00 46.28 77 ALA A N 1
ATOM 610 C CA . ALA A 1 77 ? 15.540 -14.488 -12.598 1.00 46.28 77 ALA A CA 1
ATOM 611 C C . ALA A 1 77 ? 16.985 -14.617 -12.054 1.00 46.28 77 ALA A C 1
ATOM 613 O O . ALA A 1 77 ? 17.175 -15.165 -10.971 1.00 46.28 77 ALA A O 1
ATOM 614 N N . PHE A 1 78 ? 18.003 -14.134 -12.781 1.00 40.69 78 PHE A N 1
ATOM 615 C CA . PHE A 1 78 ? 19.424 -14.339 -12.455 1.00 40.69 78 PHE A CA 1
ATOM 616 C C . PHE A 1 78 ? 20.178 -13.111 -11.925 1.00 40.69 78 PHE A C 1
ATOM 618 O O . PHE A 1 78 ? 21.383 -13.197 -11.705 1.00 40.69 78 PHE A O 1
ATOM 625 N N . LEU A 1 79 ? 19.511 -11.986 -11.659 1.00 36.16 79 LEU A N 1
ATOM 626 C CA . LEU A 1 79 ? 20.155 -10.823 -11.035 1.00 36.16 79 LEU A CA 1
ATOM 627 C C . LEU A 1 79 ? 19.614 -10.584 -9.620 1.00 36.16 79 LEU A C 1
ATOM 629 O O . LEU A 1 79 ? 18.946 -9.597 -9.338 1.00 36.16 79 LEU A O 1
ATOM 633 N N . SER A 1 80 ? 19.925 -11.515 -8.718 1.00 34.78 80 SER A N 1
ATOM 634 C CA . SER A 1 80 ? 20.063 -11.220 -7.288 1.00 34.78 80 SER A CA 1
ATOM 635 C C . SER A 1 80 ? 21.533 -11.392 -6.914 1.00 34.78 80 SER A C 1
ATOM 637 O O . SER A 1 80 ? 21.995 -12.512 -6.702 1.00 34.78 80 SER A O 1
ATOM 639 N N . ILE A 1 81 ? 22.255 -10.271 -6.899 1.00 39.59 81 ILE A N 1
ATOM 640 C CA . ILE A 1 81 ? 23.410 -10.058 -6.020 1.00 39.59 81 ILE A CA 1
ATOM 641 C C . ILE A 1 81 ? 22.894 -9.202 -4.868 1.00 39.59 81 ILE A C 1
ATOM 643 O O . ILE A 1 81 ? 22.143 -8.245 -5.172 1.00 39.59 81 ILE A O 1
#

Foldseek 3Di:
DDDDALLPQPVVVVPGDSCCVVCVCVVPVPDDDDDDQEDQDDDQVVVVVVVVVSVVDDPGDDGNHGYPHPPDDPPVPPPDD

Nearest PDB structures (foldseek):
  1qhh-assembly1_B  TM=8.875E-01  e=5.151E-05  Geobacillus stearothermophilus
  4c2t-assembly2_C  TM=9.583E-01  e=4.726E-04  Deinococcus radiodurans
  4c2t-assembly1_A  TM=9.537E-01  e=5.428E-04  Deinococcus radiodurans
  3pjr-assembly1_A  TM=9.162E-01  e=1.336E-03  Geobacillus stearothermophilus
  2pjr-assembly1_A  TM=9.181E-01  e=3.775E-03  Geobacillus stearothermophilus

Radius of gyration: 15.49 Å; Cα contacts (8 Å, |Δi|>4): 59; chains: 1; bounding box: 40×34×35 Å

pLDDT: mean 86.51, std 17.04, range [34.78, 97.06]

InterPro domains:
  IPR000212 UvrD-like helicase [PTHR11070] (1-72)
  IPR014016 UvrD-like helicase, ATP-binding domain [PF00580] (1-29)
  IPR027417 P-loop containing nucleoside triphosphate hydrolase [G3DSA:3.40.50.300] (1-31)
  IPR027417 P-loop containing nucleoside triphosphate hydrolase [G3DSA:3.40.50.300] (37-79)
  IPR027417 P-loop containing nucleoside triphosphate hydrolase [SSF52540] (2-68)

Mean predicted aligned error: 6.85 Å

Sequence (81 aa):
MCVGDDDQAIYAFRGSNPAFILEFKQDYPSAQIVHLHANYRSHHTIVASADAIIKKNQHRYEKDVKSRARGENSSDAFLSI

Secondary structure (DSSP, 8-state):
-----GGG---GGGT--THHHHTHHHH-TTPPP----EE-SS-HHHHHHHHHHHTT-SSS-----EE--TT--TTGGG---